Protein AF-A0AAD8QMR2-F1 (afdb_monomer_lite)

Foldseek 3Di:
DVVLVVVLVVDAQVCSLVSLVVVLVVLCVPPRDVSSLVSLLCVQQVPSHDLVSSLVSLVVVLVSCVVVVNLVLSLLSLLLNLVSDACVRCVVSLVVVQVSCVVNNDPVSNVVSVVSNVVSNVVVVVVPPDDDDDDDDDDDDPDPDNRDRSPPPPPDDDDDDDDDDDDDDDDDD

Radius of gyration: 19.88 Å; chains: 1; bounding box: 53×56×55 Å

Secondary structure (DSSP, 8-state):
-HHHHHHHHHS-TTTHHHHHHHHHHHHHHHH-HHHHHHHHHHHHHTS-S-HHHHHHHHHHHHHHHHHTT-HHHHHHHHHHHTTT--TTT-HHHHHHHHHHHHHH--HHHHHHHHHHHHHHHHHHHTTSS-----------------PPPP-----------------------

pLDDT: mean 74.79, std 25.16, range [22.41, 95.19]

Organism: Lolium multiflorum (NCBI:txid4521)

Sequence (173 aa):
MKVYEDAASAVPAGDRLSVYEVYVARATELYGVLKARDVYCQAICGGGLPDEDATTMCVRFTDLEIGLREVARAQALYVYAASFTGPEVRPEFWKRWNDFEVLHGDESTFREMLRVKRTAAASAGACVIGSAGAAVAEMDDFRAAPKRPMRACAGQQLGGASISQQCKRTRLV

Structure (mmCIF, N/CA/C/O backbone):
data_AF-A0AAD8QMR2-F1
#
_entry.id   AF-A0AAD8QMR2-F1
#
loop_
_atom_site.group_PDB
_atom_site.id
_atom_site.type_symbol
_atom_site.label_atom_id
_atom_site.label_alt_id
_atom_site.label_comp_id
_atom_site.label_asym_id
_atom_site.label_entity_id
_atom_site.label_seq_id
_atom_site.pdbx_PDB_ins_code
_atom_site.Cartn_x
_atom_site.Cartn_y
_atom_site.Cartn_z
_atom_site.occupancy
_atom_site.B_iso_or_equiv
_atom_site.auth_seq_id
_atom_site.auth_comp_id
_atom_site.auth_asym_id
_atom_site.auth_atom_id
_atom_site.pdbx_PDB_model_num
ATOM 1 N N . MET A 1 1 ? -7.539 3.004 17.156 1.00 81.50 1 MET A N 1
ATOM 2 C CA . MET A 1 1 ? -8.702 2.399 17.835 1.00 81.50 1 MET A CA 1
ATOM 3 C C . MET A 1 1 ? -8.192 1.168 18.554 1.00 81.50 1 MET A C 1
ATOM 5 O O . MET A 1 1 ? -7.816 0.221 17.876 1.00 81.50 1 MET A O 1
ATOM 9 N N . LYS A 1 2 ? -8.158 1.179 19.893 1.00 87.38 2 LYS A N 1
ATOM 10 C CA . LYS A 1 2 ? -7.366 0.198 20.657 1.00 87.38 2 LYS A CA 1
ATOM 11 C C . LYS A 1 2 ? -7.762 -1.257 20.412 1.00 87.38 2 LYS A C 1
ATOM 13 O O . LYS A 1 2 ? -6.897 -2.063 20.132 1.00 87.38 2 LYS A O 1
ATOM 18 N N . VAL A 1 3 ? -9.061 -1.558 20.363 1.00 92.94 3 VAL A N 1
ATOM 19 C CA . VAL A 1 3 ? -9.556 -2.934 20.163 1.00 92.94 3 VAL A CA 1
ATOM 20 C C . VAL A 1 3 ? -8.992 -3.593 18.895 1.00 92.94 3 VAL A C 1
ATOM 22 O O . VAL A 1 3 ? -8.657 -4.771 18.919 1.00 92.94 3 VAL A O 1
ATOM 25 N N . TYR A 1 4 ? -8.850 -2.846 17.796 1.00 91.56 4 TYR A N 1
ATOM 26 C CA . TYR A 1 4 ? -8.304 -3.388 16.546 1.00 91.56 4 TYR A CA 1
ATOM 27 C C . TYR A 1 4 ? -6.774 -3.491 16.563 1.00 91.56 4 TYR A C 1
ATOM 29 O O . TYR A 1 4 ? -6.216 -4.395 15.951 1.00 91.56 4 TYR A O 1
ATOM 37 N N . GLU A 1 5 ? -6.095 -2.584 17.269 1.00 90.50 5 GLU A N 1
ATOM 38 C CA . GLU A 1 5 ? -4.643 -2.650 17.483 1.00 90.50 5 GLU A CA 1
ATOM 39 C C . GLU A 1 5 ? -4.287 -3.868 18.350 1.00 90.50 5 GLU A C 1
ATOM 41 O O . GLU A 1 5 ? -3.396 -4.641 17.999 1.00 90.50 5 GLU A O 1
ATOM 46 N N . ASP A 1 6 ? -5.055 -4.088 19.419 1.00 91.75 6 ASP A N 1
ATOM 47 C CA . ASP A 1 6 ? -4.934 -5.241 20.307 1.00 91.75 6 ASP A CA 1
ATOM 48 C C . ASP A 1 6 ? -5.223 -6.540 19.538 1.00 91.75 6 ASP A C 1
ATOM 50 O O . ASP A 1 6 ? -4.428 -7.479 19.592 1.00 91.75 6 ASP A O 1
ATOM 54 N N . ALA A 1 7 ? -6.295 -6.570 18.736 1.00 91.62 7 ALA A N 1
ATOM 55 C CA . ALA A 1 7 ? -6.619 -7.707 17.874 1.00 91.62 7 ALA A CA 1
ATOM 56 C C . ALA A 1 7 ? -5.489 -8.029 16.881 1.00 91.62 7 ALA A C 1
ATOM 58 O O . ALA A 1 7 ? -5.097 -9.187 16.756 1.00 91.62 7 ALA A O 1
ATOM 59 N N . ALA A 1 8 ? -4.914 -7.021 16.219 1.00 89.75 8 ALA A N 1
ATOM 60 C CA . ALA A 1 8 ? -3.809 -7.223 15.281 1.00 89.75 8 ALA A CA 1
ATOM 61 C C . ALA A 1 8 ? -2.544 -7.773 15.966 1.00 89.75 8 ALA A C 1
ATOM 63 O O . ALA A 1 8 ? -1.788 -8.527 15.353 1.00 89.75 8 ALA A O 1
ATOM 64 N N . SER A 1 9 ? -2.321 -7.426 17.238 1.00 87.94 9 SER A N 1
ATOM 65 C CA . SER A 1 9 ? -1.197 -7.949 18.024 1.00 87.94 9 SER A CA 1
ATOM 66 C C . SER A 1 9 ? -1.415 -9.381 18.526 1.00 87.94 9 SER A C 1
ATOM 68 O O . SER A 1 9 ? -0.462 -10.157 18.580 1.00 87.94 9 SER A O 1
ATOM 70 N N . ALA A 1 10 ? -2.660 -9.746 18.849 1.00 91.56 10 ALA A N 1
ATOM 71 C CA . ALA A 1 10 ? -3.016 -11.053 19.397 1.00 91.56 10 ALA A CA 1
ATOM 72 C C . ALA A 1 10 ? -3.041 -12.174 18.341 1.00 91.56 10 ALA A C 1
ATOM 74 O O . ALA A 1 10 ? -2.875 -13.345 18.676 1.00 91.56 10 ALA A O 1
ATOM 75 N N . VAL A 1 11 ? -3.257 -11.824 17.073 1.00 91.25 11 VAL A N 1
ATOM 76 C CA . VAL A 1 11 ? -3.405 -12.776 15.963 1.00 91.25 11 VAL A CA 1
ATOM 77 C C . VAL A 1 11 ? -2.030 -13.206 15.412 1.00 91.25 11 VAL A C 1
ATOM 79 O O . VAL A 1 11 ? -1.106 -12.381 15.354 1.00 91.25 11 VAL A O 1
ATOM 82 N N . PRO A 1 12 ? -1.850 -14.484 15.009 1.00 89.62 12 PRO A N 1
ATOM 83 C CA . PRO A 1 12 ? -0.614 -14.971 14.391 1.00 89.62 12 PRO A CA 1
ATOM 84 C C . PRO A 1 12 ? -0.333 -14.299 13.042 1.00 89.62 12 PRO A C 1
ATOM 86 O O . PRO A 1 12 ? -1.244 -13.832 12.365 1.00 89.62 12 PRO A O 1
ATOM 89 N N . ALA A 1 13 ? 0.937 -14.280 12.621 1.00 86.56 13 ALA A N 1
ATOM 90 C CA . ALA A 1 13 ? 1.390 -13.498 11.466 1.00 86.56 13 ALA A CA 1
ATOM 91 C C . ALA A 1 13 ? 0.614 -13.763 10.160 1.00 86.56 13 ALA A C 1
ATOM 93 O O . ALA A 1 13 ? 0.363 -12.812 9.428 1.00 86.56 13 ALA A O 1
ATOM 94 N N . GLY A 1 14 ? 0.198 -15.009 9.900 1.00 86.56 14 GLY A N 1
ATOM 95 C CA . GLY A 1 14 ? -0.529 -15.377 8.677 1.00 86.56 14 GLY A CA 1
ATOM 96 C C . GLY A 1 14 ? -1.968 -14.854 8.595 1.00 86.56 14 GLY A C 1
ATOM 97 O O . GLY A 1 14 ? -2.467 -14.615 7.504 1.00 86.56 14 GLY A O 1
ATOM 98 N N . ASP A 1 15 ? -2.624 -14.610 9.732 1.00 89.50 15 ASP A N 1
ATOM 99 C CA . ASP A 1 15 ? -4.024 -14.159 9.755 1.00 89.50 15 ASP A CA 1
ATOM 100 C C . ASP A 1 15 ? -4.145 -12.635 9.923 1.00 89.50 15 ASP A C 1
ATOM 102 O O . ASP A 1 15 ? -5.229 -12.061 9.770 1.00 89.50 15 ASP A O 1
ATOM 106 N N . ARG A 1 16 ? -3.030 -11.947 10.213 1.00 91.12 16 ARG A N 1
ATOM 107 C CA . ARG A 1 16 ? -3.004 -10.497 10.469 1.00 91.12 16 ARG A CA 1
ATOM 108 C C . ARG A 1 16 ? -3.523 -9.680 9.296 1.00 91.12 16 ARG A C 1
ATOM 110 O O . ARG A 1 16 ? -4.148 -8.648 9.537 1.00 91.12 16 ARG A O 1
ATOM 117 N N . LEU A 1 17 ? -3.308 -10.126 8.056 1.00 92.31 17 LEU A N 1
ATOM 118 C CA . LEU A 1 17 ? -3.798 -9.424 6.869 1.00 92.31 17 LEU A CA 1
ATOM 119 C C . LEU A 1 17 ? -5.315 -9.186 6.947 1.00 92.31 17 LEU A C 1
ATOM 121 O O . LEU A 1 17 ? -5.762 -8.047 6.826 1.00 92.31 17 LEU A O 1
ATOM 125 N N . SER A 1 18 ? -6.086 -10.233 7.256 1.00 92.75 18 SER A N 1
ATOM 126 C CA . SER A 1 18 ? -7.551 -10.159 7.353 1.00 92.75 18 SER A CA 1
ATOM 127 C C . SER A 1 18 ? -8.025 -9.169 8.427 1.00 92.75 18 SER A C 1
ATOM 129 O O . SER A 1 18 ? -8.965 -8.400 8.218 1.00 92.75 18 SER A O 1
ATOM 131 N N . VAL A 1 19 ? -7.324 -9.118 9.564 1.00 93.56 19 VAL A N 1
ATOM 132 C CA . VAL A 1 19 ? -7.624 -8.186 10.660 1.00 93.56 19 VAL A CA 1
ATOM 133 C C . VAL A 1 19 ? -7.379 -6.744 10.224 1.00 93.56 19 VAL A C 1
ATOM 135 O O . VAL A 1 19 ? -8.205 -5.869 10.492 1.00 93.56 19 VAL A O 1
ATOM 138 N N . TYR A 1 20 ? -6.267 -6.484 9.529 1.00 94.00 20 TYR A N 1
ATOM 139 C CA . TYR A 1 20 ? -5.954 -5.148 9.029 1.00 94.00 20 TYR A CA 1
ATOM 140 C C . TYR A 1 20 ? -6.914 -4.689 7.931 1.00 94.00 20 TYR A C 1
ATOM 142 O O . TYR A 1 20 ? -7.255 -3.509 7.911 1.00 94.00 20 TYR A O 1
ATOM 150 N N . GLU A 1 21 ? -7.411 -5.580 7.073 1.00 93.56 21 GLU A N 1
ATOM 151 C CA . GLU A 1 21 ? -8.433 -5.236 6.075 1.00 93.56 21 GLU A CA 1
ATOM 152 C C . GLU A 1 21 ? -9.719 -4.722 6.738 1.00 93.56 21 GLU A C 1
ATOM 154 O O . GLU A 1 21 ? -10.223 -3.649 6.389 1.00 93.56 21 GLU A O 1
ATOM 159 N N . VAL A 1 22 ? -10.204 -5.42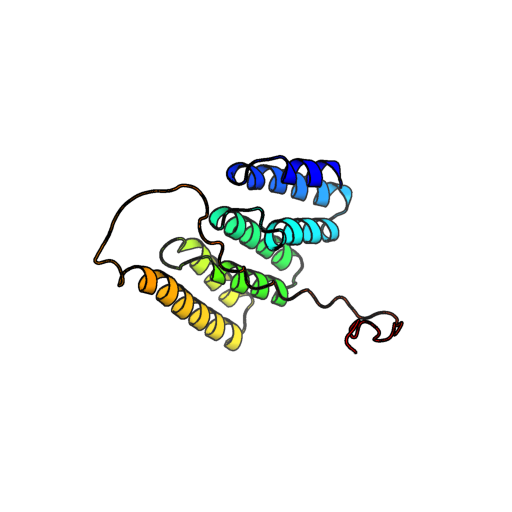9 7.765 1.00 94.50 22 VAL A N 1
ATOM 160 C CA . VAL A 1 22 ? -11.373 -4.997 8.549 1.00 94.50 22 VAL A CA 1
ATOM 161 C C . VAL A 1 22 ? -11.072 -3.707 9.316 1.00 94.50 22 VAL A C 1
ATOM 163 O O . VAL A 1 22 ? -11.919 -2.809 9.385 1.00 94.50 22 VAL A O 1
ATOM 166 N N . TYR A 1 23 ? -9.862 -3.577 9.869 1.00 94.38 23 TYR A N 1
ATOM 167 C CA . TYR A 1 23 ? -9.466 -2.380 10.605 1.00 94.38 23 TYR A CA 1
ATOM 168 C C . TYR A 1 23 ? -9.428 -1.146 9.695 1.00 94.38 23 TYR A C 1
ATOM 170 O O . TYR A 1 23 ? -9.964 -0.101 10.064 1.00 94.38 23 TYR A O 1
ATOM 178 N N . VAL A 1 24 ? -8.865 -1.258 8.490 1.00 94.81 24 VAL A N 1
ATOM 179 C CA . VAL A 1 24 ? -8.846 -0.165 7.511 1.00 94.81 24 VAL A CA 1
ATOM 180 C C . VAL A 1 24 ? -10.268 0.234 7.129 1.00 94.81 24 VAL A C 1
ATOM 182 O O . VAL A 1 24 ? -10.579 1.422 7.194 1.00 94.81 24 VAL A O 1
ATOM 185 N N . ALA A 1 25 ? -11.142 -0.726 6.806 1.00 94.81 25 ALA A N 1
ATOM 186 C CA . ALA A 1 25 ? -12.535 -0.440 6.460 1.00 94.81 25 ALA A CA 1
ATOM 187 C C . ALA A 1 25 ? -13.234 0.354 7.579 1.00 94.81 25 ALA A C 1
ATOM 189 O O . ALA A 1 25 ? -13.771 1.441 7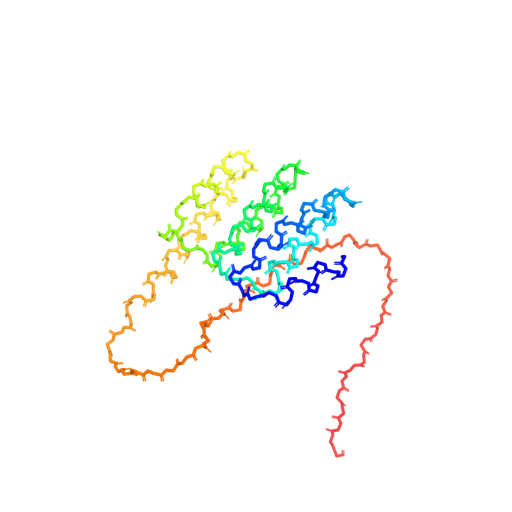.353 1.00 94.81 25 ALA A O 1
ATOM 190 N N . ARG A 1 26 ? -13.112 -0.102 8.830 1.00 95.06 26 ARG A N 1
ATOM 191 C CA . ARG A 1 26 ? -13.692 0.607 9.980 1.00 95.06 26 ARG A CA 1
ATOM 192 C C . ARG A 1 26 ? -13.041 1.954 10.262 1.00 95.06 26 ARG A C 1
ATOM 194 O O . ARG A 1 26 ? -13.736 2.896 10.635 1.00 95.06 26 ARG A O 1
ATOM 201 N N . ALA A 1 27 ? -11.731 2.083 10.073 1.00 94.69 27 ALA A N 1
ATOM 202 C CA . ALA A 1 27 ? -11.043 3.360 10.221 1.00 94.69 27 ALA A CA 1
ATOM 203 C C . ALA A 1 27 ? -11.515 4.377 9.171 1.00 94.69 27 ALA A C 1
ATOM 205 O O . ALA A 1 27 ? -11.739 5.537 9.522 1.00 94.69 27 ALA A O 1
ATOM 206 N N . THR A 1 28 ? -11.724 3.942 7.921 1.00 94.56 28 THR A N 1
ATOM 207 C CA . THR A 1 28 ? -12.263 4.801 6.857 1.00 94.56 28 THR A CA 1
ATOM 208 C C . THR A 1 28 ? -13.696 5.242 7.129 1.00 94.56 28 THR A C 1
ATOM 210 O O . THR A 1 28 ? -14.006 6.411 6.923 1.00 94.56 28 THR A O 1
ATOM 213 N N . GLU A 1 29 ? -14.551 4.356 7.641 1.00 94.00 29 GLU A N 1
ATOM 214 C CA . GLU A 1 29 ? -15.948 4.679 7.952 1.00 94.00 29 GLU A CA 1
ATOM 215 C C . GLU A 1 29 ? -16.081 5.674 9.111 1.00 94.00 29 GLU A C 1
ATOM 217 O O . GLU A 1 29 ? -16.915 6.573 9.062 1.00 94.00 29 GLU A O 1
ATOM 222 N N . LEU A 1 30 ? -15.265 5.521 10.159 1.00 93.12 30 LEU A N 1
ATOM 223 C CA . LEU A 1 30 ? -15.408 6.304 11.391 1.00 93.12 30 LEU A CA 1
ATOM 224 C C . LEU A 1 30 ? -14.646 7.630 11.365 1.00 93.12 30 LEU A C 1
ATOM 226 O O . LEU A 1 30 ? -15.113 8.622 11.919 1.00 93.12 30 LEU A O 1
ATOM 230 N N . TYR A 1 31 ? -13.457 7.645 10.763 1.00 91.31 31 TYR A N 1
ATOM 231 C CA . TYR A 1 31 ? -12.531 8.780 10.840 1.00 91.31 31 TYR A CA 1
ATOM 232 C C . TYR A 1 31 ? -12.072 9.274 9.465 1.00 91.31 31 TYR A C 1
ATOM 234 O O . TYR A 1 31 ? -11.309 10.238 9.373 1.00 91.31 31 TYR A O 1
ATOM 242 N N . GLY A 1 32 ? -12.508 8.615 8.392 1.00 92.50 32 GLY A N 1
ATOM 243 C CA . GLY A 1 32 ? -12.097 8.939 7.038 1.00 92.50 32 GLY A CA 1
ATOM 244 C C . GLY A 1 32 ? -10.673 8.493 6.702 1.00 92.50 32 GLY A C 1
ATOM 245 O O . GLY A 1 32 ? -10.026 7.690 7.379 1.00 92.50 32 GLY A O 1
ATOM 246 N N . VAL A 1 33 ? -10.177 9.037 5.595 1.00 90.19 33 VAL A N 1
ATOM 247 C CA . VAL A 1 33 ? -8.976 8.541 4.914 1.00 90.19 33 VAL A CA 1
ATOM 248 C C . VAL A 1 33 ? -7.682 8.837 5.681 1.00 90.19 33 VAL A C 1
ATOM 250 O O . VAL A 1 33 ? -6.740 8.051 5.623 1.00 90.19 33 VAL A O 1
ATOM 253 N N . LEU A 1 34 ? -7.634 9.922 6.461 1.00 89.75 34 LEU A N 1
ATOM 254 C CA . LEU A 1 34 ? -6.445 10.280 7.244 1.00 89.75 34 LEU A CA 1
ATOM 255 C C . LEU A 1 34 ? -6.099 9.208 8.280 1.00 89.75 34 LEU A C 1
ATOM 257 O O . LEU A 1 34 ? -4.940 8.821 8.393 1.00 89.75 34 LEU A O 1
ATOM 261 N N . LYS A 1 35 ? -7.101 8.668 8.985 1.00 91.31 35 LYS A N 1
ATOM 262 C CA . LYS A 1 35 ? -6.858 7.606 9.966 1.00 91.31 35 LYS A CA 1
ATOM 263 C C . LYS A 1 35 ? -6.504 6.283 9.300 1.00 91.31 35 LYS A C 1
ATOM 265 O O . LYS A 1 35 ? -5.676 5.548 9.825 1.00 91.31 35 LYS A O 1
ATOM 270 N N . ALA A 1 36 ? -7.083 5.997 8.136 1.00 92.94 36 ALA A N 1
ATOM 271 C CA . ALA A 1 36 ? -6.728 4.814 7.362 1.00 92.94 36 ALA A CA 1
ATOM 272 C C . ALA A 1 36 ? -5.243 4.813 6.963 1.00 92.94 36 ALA A C 1
ATOM 274 O O . ALA A 1 36 ? -4.602 3.767 7.042 1.00 92.94 36 ALA A O 1
ATOM 275 N N . ARG A 1 37 ? -4.666 5.980 6.629 1.00 93.31 37 ARG A N 1
ATOM 276 C CA . ARG A 1 37 ? -3.219 6.115 6.372 1.00 93.31 37 ARG A CA 1
ATOM 277 C C . ARG A 1 37 ? -2.381 5.668 7.569 1.00 93.31 37 ARG A C 1
ATOM 279 O O . ARG A 1 37 ? -1.442 4.901 7.384 1.00 93.31 37 ARG A O 1
ATOM 286 N N . ASP A 1 38 ? -2.735 6.098 8.781 1.00 92.31 38 ASP A N 1
ATOM 287 C CA . ASP A 1 38 ? -2.030 5.677 10.000 1.00 92.31 38 ASP A CA 1
ATOM 288 C C . ASP A 1 38 ? -2.071 4.154 10.172 1.00 92.31 38 ASP A C 1
ATOM 290 O O . ASP A 1 38 ? -1.061 3.548 10.523 1.00 92.31 38 ASP A O 1
ATOM 294 N N . VAL A 1 39 ? -3.224 3.534 9.891 1.00 93.31 39 VAL A N 1
ATOM 295 C CA . VAL A 1 39 ? -3.402 2.078 9.991 1.00 93.31 39 VAL A CA 1
ATOM 296 C C . VAL A 1 39 ? -2.521 1.345 8.979 1.00 93.31 39 VAL A C 1
ATOM 298 O O . VAL A 1 39 ? -1.840 0.393 9.354 1.00 93.31 39 VAL A O 1
ATOM 301 N N . TYR A 1 40 ? -2.463 1.806 7.725 1.00 93.38 40 TYR A N 1
ATOM 302 C CA . TYR A 1 40 ? -1.559 1.240 6.717 1.00 93.38 40 TYR A CA 1
ATOM 303 C C . TYR A 1 40 ? -0.090 1.379 7.120 1.00 93.38 40 TYR A C 1
ATOM 305 O O . TYR A 1 40 ? 0.664 0.408 7.063 1.00 93.38 40 TYR A O 1
ATOM 313 N N . CYS A 1 41 ? 0.316 2.567 7.573 1.00 90.25 41 CYS A N 1
ATOM 314 C CA . CYS A 1 41 ? 1.667 2.802 8.074 1.00 90.25 41 CYS A CA 1
ATOM 315 C C . CYS A 1 41 ? 1.997 1.874 9.247 1.00 90.25 41 CYS A C 1
ATOM 317 O O . CYS A 1 41 ? 3.087 1.313 9.287 1.00 90.25 41 CYS A O 1
ATOM 319 N N . GLN A 1 42 ? 1.064 1.670 10.177 1.00 89.94 42 GLN A N 1
ATOM 320 C CA . GLN A 1 42 ? 1.248 0.758 11.301 1.00 89.94 42 GLN A CA 1
ATOM 321 C C . GLN A 1 42 ? 1.375 -0.700 10.841 1.00 89.94 42 GLN A C 1
ATOM 323 O O . GLN A 1 42 ? 2.261 -1.400 11.322 1.00 89.94 42 GLN A O 1
ATOM 328 N N . ALA A 1 43 ? 0.539 -1.150 9.903 1.00 89.88 43 ALA A N 1
ATOM 329 C CA . ALA A 1 43 ? 0.597 -2.510 9.368 1.00 89.88 43 ALA A CA 1
ATOM 330 C C . ALA A 1 43 ? 1.942 -2.794 8.678 1.00 89.88 43 ALA A C 1
ATOM 332 O O . ALA A 1 43 ? 2.550 -3.841 8.885 1.00 89.88 43 ALA A O 1
ATOM 333 N N . ILE A 1 44 ? 2.431 -1.832 7.892 1.00 89.19 44 ILE A N 1
ATOM 334 C CA . ILE A 1 44 ? 3.654 -1.976 7.100 1.00 89.19 44 ILE A CA 1
ATOM 335 C C . ILE A 1 44 ? 4.915 -1.801 7.966 1.00 89.19 44 ILE A C 1
ATOM 337 O O . ILE A 1 44 ? 5.818 -2.638 7.939 1.00 89.19 44 ILE A O 1
ATOM 341 N N . CYS A 1 45 ? 4.988 -0.727 8.757 1.00 82.62 45 CYS A N 1
ATOM 342 C CA . CYS A 1 45 ? 6.168 -0.397 9.561 1.00 82.62 45 CYS A CA 1
ATOM 343 C C . CYS A 1 45 ? 6.252 -1.192 10.868 1.00 82.62 45 CYS A C 1
ATOM 345 O O . CYS A 1 45 ? 7.345 -1.351 11.405 1.00 82.62 45 CYS A O 1
ATOM 347 N N . GLY A 1 46 ? 5.127 -1.691 11.388 1.00 77.69 46 GLY A N 1
ATOM 348 C CA . GLY A 1 46 ? 5.073 -2.437 12.647 1.00 77.69 46 GLY A CA 1
ATOM 349 C C . GLY A 1 46 ? 5.749 -3.810 12.600 1.00 77.69 46 GLY A C 1
ATOM 350 O O . GLY A 1 46 ? 5.867 -4.454 13.635 1.00 77.69 46 GLY A O 1
ATOM 351 N N . GLY A 1 47 ? 6.190 -4.270 11.422 1.00 72.19 47 GLY A N 1
ATOM 352 C CA . GLY A 1 47 ? 6.973 -5.502 11.271 1.00 72.19 47 GLY A CA 1
ATOM 353 C C . GLY A 1 47 ? 6.195 -6.792 11.543 1.00 72.19 47 GLY A C 1
ATOM 354 O O . GLY A 1 47 ? 6.798 -7.852 11.644 1.00 72.19 47 GLY A O 1
ATOM 355 N N . GLY A 1 48 ? 4.867 -6.714 11.662 1.00 75.31 48 GLY A N 1
ATOM 356 C CA . GLY A 1 48 ? 4.031 -7.848 12.048 1.00 75.31 48 GLY A CA 1
ATOM 357 C C . GLY A 1 48 ? 3.557 -8.736 10.897 1.00 75.31 48 GLY A C 1
ATOM 358 O O . GLY A 1 48 ? 3.047 -9.818 11.179 1.00 75.31 48 GLY A O 1
ATOM 359 N N . LEU A 1 49 ? 3.681 -8.297 9.641 1.00 85.44 49 LEU A N 1
ATOM 360 C CA . LEU A 1 49 ? 3.184 -9.031 8.473 1.00 85.44 49 LEU A CA 1
ATOM 361 C C . LEU A 1 49 ? 4.311 -9.785 7.752 1.00 85.44 49 LEU A C 1
ATOM 363 O O . LEU A 1 49 ? 5.413 -9.226 7.616 1.00 85.44 49 LEU A O 1
ATOM 367 N N . PRO A 1 50 ? 4.024 -10.995 7.230 1.00 89.12 50 PRO A N 1
ATOM 368 C CA . PRO A 1 50 ? 4.909 -11.663 6.286 1.00 89.12 50 PRO A CA 1
ATOM 369 C C . PRO A 1 50 ? 5.042 -10.824 5.010 1.00 89.12 50 PRO A C 1
ATOM 371 O O . PRO A 1 50 ? 4.196 -9.982 4.700 1.00 89.12 50 PRO A O 1
ATOM 374 N N . ASP A 1 51 ? 6.125 -11.032 4.267 1.00 87.88 51 ASP A N 1
ATOM 375 C CA . ASP A 1 51 ? 6.468 -10.166 3.136 1.00 87.88 51 ASP A CA 1
ATOM 376 C C . ASP A 1 51 ? 5.417 -10.213 2.014 1.00 87.88 51 ASP A C 1
ATOM 378 O O . ASP A 1 51 ? 5.094 -9.173 1.441 1.00 87.88 51 ASP A O 1
ATOM 382 N N . GLU A 1 52 ? 4.784 -11.369 1.788 1.00 87.50 52 GLU A N 1
ATOM 383 C CA . GLU A 1 52 ? 3.696 -11.524 0.811 1.00 87.50 52 GLU A CA 1
ATOM 384 C C . GLU A 1 52 ? 2.481 -10.635 1.120 1.00 87.50 52 GLU A C 1
ATOM 386 O O . GLU A 1 52 ? 1.938 -9.978 0.219 1.00 87.50 52 GLU A O 1
ATOM 391 N N . ASP A 1 53 ? 2.088 -10.580 2.395 1.00 90.31 53 ASP A N 1
ATOM 392 C CA . ASP A 1 53 ? 0.955 -9.793 2.884 1.00 90.31 53 ASP A CA 1
ATOM 393 C C . ASP A 1 53 ? 1.311 -8.311 2.957 1.00 90.31 53 ASP A C 1
ATOM 395 O O . ASP A 1 53 ? 0.499 -7.448 2.614 1.00 90.31 53 ASP A O 1
ATOM 399 N N . ALA A 1 54 ? 2.550 -7.998 3.344 1.00 90.44 54 ALA A N 1
ATOM 400 C CA . ALA A 1 54 ? 3.060 -6.636 3.340 1.00 90.44 54 ALA A CA 1
ATOM 401 C C . ALA A 1 54 ? 3.033 -6.039 1.922 1.00 90.44 54 ALA A C 1
ATOM 403 O O . ALA A 1 54 ? 2.637 -4.884 1.758 1.00 90.44 54 ALA A O 1
ATOM 404 N N . THR A 1 55 ? 3.369 -6.816 0.883 1.00 90.75 55 THR A N 1
ATOM 405 C CA . THR A 1 55 ? 3.272 -6.358 -0.514 1.0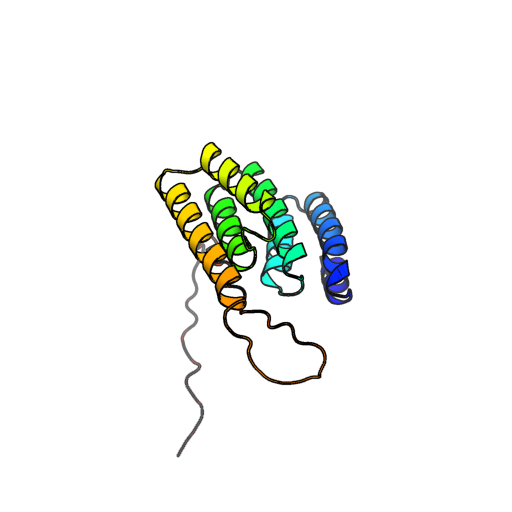0 90.75 55 THR A CA 1
ATOM 406 C C . THR A 1 55 ? 1.825 -6.065 -0.890 1.00 90.75 55 THR A C 1
ATOM 408 O O . THR A 1 55 ? 1.543 -5.038 -1.509 1.00 90.75 55 THR A O 1
ATOM 411 N N . THR A 1 56 ? 0.892 -6.931 -0.491 1.00 92.19 56 THR A N 1
ATOM 412 C CA . THR A 1 56 ? -0.543 -6.736 -0.740 1.00 92.19 56 THR A CA 1
ATOM 413 C C . THR A 1 56 ? -1.055 -5.465 -0.060 1.00 92.19 56 THR A C 1
ATOM 415 O O . THR A 1 56 ? -1.713 -4.646 -0.706 1.00 92.19 56 THR A O 1
ATOM 418 N N . MET A 1 57 ? -0.670 -5.230 1.197 1.00 93.25 57 MET A N 1
ATOM 419 C CA . MET A 1 57 ? -1.003 -4.003 1.925 1.00 93.25 57 MET A CA 1
ATOM 420 C C . MET A 1 57 ? -0.401 -2.752 1.278 1.00 93.25 57 MET A C 1
ATOM 422 O O . MET A 1 57 ? -1.092 -1.741 1.160 1.00 93.25 57 MET A O 1
ATOM 426 N N . CYS A 1 58 ? 0.844 -2.811 0.796 1.00 93.69 58 CYS A N 1
ATOM 427 C CA . CYS A 1 58 ? 1.462 -1.707 0.061 1.00 93.69 58 CYS A CA 1
ATOM 428 C C . CYS A 1 58 ? 0.690 -1.368 -1.219 1.00 93.69 58 CYS A C 1
ATOM 430 O O . CYS A 1 58 ? 0.436 -0.194 -1.471 1.00 93.69 58 CYS A O 1
ATOM 432 N N . VAL A 1 59 ? 0.267 -2.368 -2.003 1.00 93.69 59 VAL A N 1
ATOM 433 C CA . VAL A 1 59 ? -0.520 -2.133 -3.228 1.00 93.69 59 VAL A CA 1
ATOM 434 C C . VAL A 1 59 ? -1.856 -1.462 -2.896 1.00 93.69 59 VAL A C 1
ATOM 436 O O . VAL A 1 59 ? -2.204 -0.448 -3.501 1.00 93.69 59 VAL A O 1
ATOM 439 N N . ARG A 1 60 ? -2.579 -1.947 -1.881 1.00 94.31 60 ARG A N 1
ATOM 440 C CA . ARG A 1 60 ? -3.823 -1.302 -1.423 1.00 94.31 60 ARG A CA 1
ATOM 441 C C . ARG A 1 60 ? -3.589 0.134 -0.962 1.00 94.31 60 ARG A C 1
ATOM 443 O O . ARG A 1 60 ? -4.387 1.020 -1.262 1.00 94.31 60 ARG A O 1
ATOM 450 N N . PHE A 1 61 ? -2.473 0.378 -0.280 1.00 94.94 61 PHE A N 1
ATOM 451 C CA . PHE A 1 61 ? -2.119 1.716 0.161 1.00 94.94 61 PHE A CA 1
ATOM 452 C C . PHE A 1 61 ? -1.792 2.640 -1.023 1.00 94.94 61 PHE A C 1
ATOM 454 O O . PHE A 1 61 ? -2.2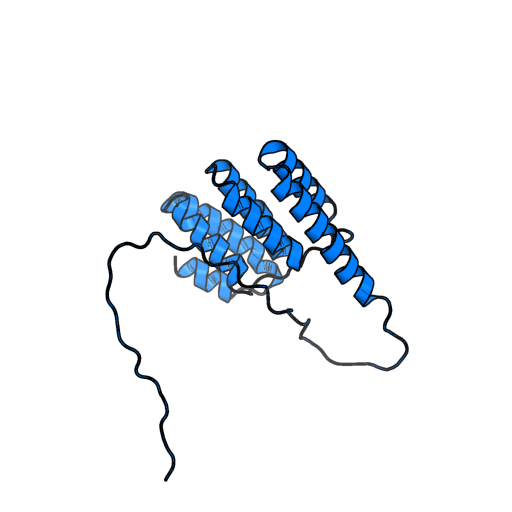24 3.790 -1.035 1.00 94.94 61 PHE A O 1
ATOM 461 N N . THR A 1 62 ? -1.111 2.141 -2.061 1.00 95.19 62 THR A N 1
ATOM 462 C CA . THR A 1 62 ? -0.863 2.927 -3.282 1.00 95.19 62 THR A CA 1
ATOM 463 C C . THR A 1 62 ? -2.156 3.328 -3.985 1.00 95.19 62 THR A C 1
ATOM 465 O O . THR A 1 62 ? -2.276 4.482 -4.385 1.00 95.19 62 THR A O 1
ATOM 468 N N . ASP A 1 63 ? -3.149 2.436 -4.066 1.00 93.69 63 ASP A N 1
ATOM 469 C CA . ASP A 1 63 ? -4.452 2.742 -4.674 1.00 93.69 63 ASP A CA 1
ATOM 470 C C . ASP A 1 63 ? -5.171 3.877 -3.931 1.00 93.69 63 ASP A C 1
ATOM 472 O O . ASP A 1 63 ? -5.723 4.792 -4.548 1.00 93.69 63 ASP A O 1
ATOM 476 N N . LEU A 1 64 ? -5.107 3.853 -2.597 1.00 93.56 64 LEU A N 1
ATOM 477 C CA . LEU A 1 64 ? -5.650 4.911 -1.751 1.00 93.56 64 LEU A CA 1
ATOM 478 C C . LEU A 1 64 ? -4.943 6.252 -2.004 1.00 93.56 64 LEU A C 1
ATOM 480 O O . LEU A 1 64 ? -5.603 7.286 -2.082 1.00 93.56 64 LEU A O 1
ATOM 484 N N . GLU A 1 65 ? -3.621 6.252 -2.184 1.00 94.31 65 GLU A N 1
ATOM 485 C CA . GLU A 1 65 ? -2.862 7.479 -2.454 1.00 94.31 65 GLU A CA 1
ATOM 486 C C . GLU A 1 65 ? -3.051 8.044 -3.857 1.00 94.31 65 GLU A C 1
ATOM 488 O O . GLU A 1 65 ? -3.105 9.264 -4.026 1.00 94.31 65 GLU A O 1
ATOM 493 N N . ILE A 1 66 ? -3.238 7.176 -4.849 1.00 92.94 66 ILE A N 1
ATOM 494 C CA . ILE A 1 66 ? -3.625 7.581 -6.203 1.00 92.94 66 ILE A CA 1
ATOM 495 C C . ILE A 1 66 ? -4.991 8.276 -6.169 1.00 92.94 66 ILE A C 1
ATOM 497 O O . ILE A 1 66 ? -5.158 9.334 -6.780 1.00 92.94 66 ILE A O 1
ATOM 501 N N . GLY A 1 67 ? -5.944 7.741 -5.396 1.00 90.81 67 GLY A N 1
ATOM 502 C CA . GLY A 1 67 ? -7.251 8.371 -5.181 1.00 90.81 67 GLY A CA 1
ATOM 503 C C . GLY A 1 67 ? -7.160 9.766 -4.553 1.00 90.81 67 GLY A C 1
ATOM 504 O O . GLY A 1 67 ? -7.959 10.643 -4.874 1.00 90.81 67 GLY A O 1
ATOM 505 N N . LEU A 1 68 ? -6.145 10.000 -3.718 1.00 91.00 68 LEU A N 1
ATOM 506 C CA . LEU A 1 68 ? -5.876 11.287 -3.063 1.00 91.00 68 LEU A CA 1
ATOM 507 C C . LEU A 1 68 ? -4.979 12.216 -3.888 1.00 91.00 68 LEU A C 1
ATOM 509 O O . LEU A 1 68 ? -4.668 13.311 -3.428 1.00 91.00 68 LEU A O 1
ATOM 513 N N . ARG A 1 69 ? -4.583 11.799 -5.099 1.00 90.62 69 ARG A N 1
ATOM 514 C CA . ARG A 1 69 ? -3.669 12.523 -6.001 1.00 90.62 69 ARG A CA 1
ATOM 515 C C . ARG A 1 69 ? -2.263 12.752 -5.425 1.00 90.62 69 ARG A C 1
ATOM 517 O O . ARG A 1 69 ? -1.522 13.592 -5.925 1.00 90.62 69 ARG A O 1
ATOM 524 N N . GLU A 1 70 ? -1.850 11.964 -4.434 1.00 92.25 70 GLU A N 1
ATOM 525 C CA . GLU A 1 70 ? -0.533 12.052 -3.785 1.00 92.25 70 GLU A CA 1
ATOM 526 C C . GLU A 1 70 ? 0.485 11.112 -4.456 1.00 92.25 70 GLU A C 1
ATOM 528 O O . GLU A 1 70 ? 0.964 10.132 -3.875 1.00 92.25 70 GLU A O 1
ATOM 533 N N . VAL A 1 71 ? 0.824 11.409 -5.714 1.00 91.88 71 VAL A N 1
ATOM 534 C CA . VAL A 1 71 ? 1.642 10.537 -6.582 1.00 91.88 71 VAL A CA 1
ATOM 535 C C . VAL A 1 71 ? 3.030 10.256 -5.995 1.00 91.88 71 VAL A C 1
ATOM 537 O O . VAL A 1 71 ? 3.481 9.111 -5.993 1.00 91.88 71 VAL A O 1
ATOM 540 N N . ALA A 1 72 ? 3.687 11.265 -5.415 1.00 91.00 72 ALA A N 1
ATOM 541 C CA . ALA A 1 72 ? 5.023 11.117 -4.830 1.00 91.00 72 ALA A CA 1
ATOM 542 C C . ALA A 1 72 ? 5.057 10.103 -3.669 1.00 91.00 72 ALA A C 1
ATOM 544 O O . ALA A 1 72 ? 6.055 9.414 -3.449 1.00 91.00 72 ALA A O 1
ATOM 545 N N . ARG A 1 73 ? 3.952 9.977 -2.925 1.00 91.38 73 ARG A N 1
ATOM 546 C CA . ARG A 1 73 ? 3.837 9.011 -1.827 1.00 91.38 73 ARG A CA 1
ATOM 547 C C . ARG A 1 73 ? 3.506 7.613 -2.323 1.00 91.38 73 ARG A C 1
ATOM 549 O O . ARG A 1 73 ? 4.096 6.657 -1.822 1.00 91.38 73 ARG A O 1
ATOM 556 N N . ALA A 1 74 ? 2.635 7.498 -3.324 1.00 93.81 74 ALA A N 1
ATOM 557 C CA . ALA A 1 74 ? 2.403 6.229 -4.009 1.00 93.81 74 ALA A CA 1
ATOM 558 C C . ALA A 1 74 ? 3.719 5.666 -4.577 1.00 93.81 74 ALA A C 1
ATOM 560 O O . ALA A 1 74 ? 4.025 4.491 -4.391 1.00 93.81 74 ALA A O 1
ATOM 561 N N . GLN A 1 75 ? 4.563 6.522 -5.158 1.00 92.56 75 GLN A N 1
ATOM 562 C CA . GLN A 1 75 ? 5.877 6.120 -5.648 1.00 92.56 75 GLN A CA 1
ATOM 563 C C . GLN A 1 75 ? 6.794 5.595 -4.529 1.00 92.56 75 GLN A C 1
ATOM 565 O O . GLN A 1 75 ? 7.400 4.531 -4.666 1.00 92.56 75 GLN A O 1
ATOM 570 N N . ALA A 1 76 ? 6.880 6.307 -3.400 1.00 92.75 76 ALA A N 1
ATOM 571 C CA . ALA A 1 76 ? 7.691 5.874 -2.260 1.00 92.75 76 ALA A CA 1
ATOM 572 C C . ALA A 1 76 ? 7.256 4.497 -1.721 1.00 92.75 76 ALA A C 1
ATOM 574 O O . ALA A 1 76 ? 8.105 3.684 -1.351 1.00 92.75 76 ALA A O 1
ATOM 575 N N . LEU A 1 77 ? 5.949 4.215 -1.729 1.00 93.38 77 LEU A N 1
ATOM 576 C CA . LEU A 1 77 ? 5.396 2.915 -1.345 1.00 93.38 77 LEU A CA 1
ATOM 577 C C . LEU A 1 77 ? 5.807 1.796 -2.304 1.00 93.38 77 LEU A C 1
ATOM 579 O O . LEU A 1 77 ? 6.196 0.725 -1.841 1.00 93.38 77 LEU A O 1
ATOM 583 N N . TYR A 1 78 ? 5.780 2.037 -3.618 1.00 93.62 78 TYR A N 1
ATOM 584 C CA . TYR A 1 78 ? 6.251 1.055 -4.597 1.00 93.62 78 TYR A CA 1
ATOM 585 C C . TYR A 1 78 ? 7.740 0.732 -4.422 1.00 93.62 78 TYR A C 1
ATOM 587 O O . TYR A 1 78 ? 8.118 -0.440 -4.403 1.00 93.62 78 TYR A O 1
ATOM 595 N N . VAL A 1 79 ? 8.580 1.751 -4.211 1.00 92.69 79 VAL A N 1
ATOM 596 C CA . VAL A 1 79 ? 10.018 1.562 -3.949 1.00 92.69 79 VAL A CA 1
ATOM 597 C C . VAL A 1 79 ? 10.248 0.747 -2.675 1.00 92.69 79 VAL A C 1
ATOM 599 O O . VAL A 1 79 ? 11.125 -0.117 -2.641 1.00 92.69 79 VAL A O 1
ATOM 602 N N . TYR A 1 80 ? 9.460 0.995 -1.629 1.00 91.31 80 TYR A N 1
ATOM 603 C CA . TYR A 1 80 ? 9.538 0.221 -0.397 1.00 91.31 80 TYR A CA 1
ATOM 604 C C . TYR A 1 80 ? 9.097 -1.234 -0.604 1.00 91.31 80 TYR A C 1
ATOM 606 O O . TYR A 1 80 ? 9.834 -2.144 -0.226 1.00 91.31 80 TYR A O 1
ATOM 614 N N . ALA A 1 81 ? 7.963 -1.471 -1.268 1.00 91.62 81 ALA A N 1
ATOM 615 C CA . ALA A 1 81 ? 7.467 -2.817 -1.564 1.00 91.62 81 ALA A CA 1
ATOM 616 C C . ALA A 1 81 ? 8.448 -3.637 -2.421 1.00 91.62 81 ALA A C 1
ATOM 618 O O . ALA A 1 81 ? 8.635 -4.835 -2.204 1.00 91.62 81 ALA A O 1
ATOM 619 N N . ALA A 1 82 ? 9.156 -2.984 -3.342 1.00 90.19 82 ALA A N 1
ATOM 620 C CA . ALA A 1 82 ? 10.177 -3.613 -4.171 1.00 90.19 82 ALA A CA 1
ATOM 621 C C . ALA A 1 82 ? 11.425 -4.076 -3.398 1.00 90.19 82 ALA A C 1
ATOM 623 O O . ALA A 1 82 ? 12.210 -4.857 -3.931 1.00 90.19 82 ALA A O 1
ATOM 624 N N . SER A 1 83 ? 11.625 -3.624 -2.153 1.00 87.56 83 SER A N 1
ATOM 625 C CA . SER A 1 83 ? 12.773 -4.052 -1.338 1.00 87.56 83 SER A CA 1
ATOM 626 C C . SER A 1 83 ? 12.673 -5.500 -0.847 1.00 87.56 83 SER A C 1
ATOM 628 O O . SER A 1 83 ? 13.704 -6.105 -0.566 1.00 87.56 83 SER A O 1
ATOM 630 N N . PHE A 1 84 ? 11.460 -6.053 -0.793 1.00 84.75 84 PHE A N 1
ATOM 631 C CA . PHE A 1 84 ? 11.186 -7.443 -0.416 1.00 84.75 84 PHE A CA 1
ATOM 632 C C . PHE A 1 84 ? 10.406 -8.216 -1.493 1.00 84.75 84 PHE A C 1
ATOM 634 O O . PHE A 1 84 ? 10.235 -9.422 -1.378 1.00 84.75 84 PHE A O 1
ATOM 641 N N . THR A 1 85 ? 9.987 -7.556 -2.581 1.00 87.31 85 THR A N 1
ATOM 642 C CA . THR A 1 85 ? 9.276 -8.201 -3.696 1.00 87.31 85 THR A CA 1
ATOM 643 C C . THR A 1 85 ? 10.202 -8.426 -4.892 1.00 87.31 85 THR A C 1
ATOM 645 O O . THR A 1 85 ? 10.534 -7.493 -5.627 1.00 87.31 85 THR A O 1
ATOM 648 N N . GLY A 1 86 ? 10.583 -9.681 -5.141 1.00 84.50 86 GLY A N 1
ATOM 649 C CA . GLY A 1 86 ? 11.353 -10.062 -6.328 1.00 84.50 86 GLY A CA 1
ATOM 650 C C . GLY A 1 86 ? 10.512 -10.033 -7.621 1.00 84.50 86 GLY A C 1
ATOM 651 O O . GLY A 1 86 ? 9.329 -10.380 -7.589 1.00 84.50 86 GLY A O 1
ATOM 652 N N . PRO A 1 87 ? 11.087 -9.655 -8.782 1.00 85.06 87 PRO A N 1
ATOM 653 C CA . PRO A 1 87 ? 10.359 -9.621 -10.054 1.00 85.06 87 PRO A CA 1
ATOM 654 C C . PRO A 1 87 ? 9.951 -10.987 -10.597 1.00 85.06 87 PRO A C 1
ATOM 656 O O . PRO A 1 87 ? 8.968 -11.065 -11.328 1.00 85.06 87 PRO A O 1
ATOM 659 N N . GLU A 1 88 ? 10.667 -12.043 -10.223 1.00 81.75 88 GLU A N 1
ATOM 660 C CA . GLU A 1 88 ? 10.338 -13.417 -10.614 1.00 81.75 88 GLU A CA 1
ATOM 661 C C . GLU A 1 88 ? 9.197 -13.999 -9.771 1.00 81.75 88 GLU A C 1
ATOM 663 O O . GLU A 1 88 ? 8.378 -14.752 -10.284 1.00 81.75 88 GLU A O 1
ATOM 668 N N . VAL A 1 89 ? 9.104 -13.599 -8.498 1.00 82.25 89 VAL A N 1
ATOM 669 C CA . VAL A 1 89 ? 8.104 -14.111 -7.548 1.00 82.25 89 VAL A CA 1
ATOM 670 C C . VAL A 1 89 ? 6.732 -13.478 -7.794 1.00 82.25 89 VAL A C 1
ATOM 672 O O . VAL A 1 89 ? 5.718 -14.170 -7.806 1.00 82.25 89 VAL A O 1
ATOM 675 N N . ARG A 1 90 ? 6.679 -12.156 -8.019 1.00 83.31 90 ARG A N 1
ATOM 676 C CA . ARG A 1 90 ? 5.423 -11.394 -8.184 1.00 83.31 90 ARG A CA 1
ATOM 677 C C . ARG A 1 90 ? 5.484 -10.499 -9.432 1.00 83.31 90 ARG A C 1
ATOM 679 O O . ARG A 1 90 ? 5.584 -9.275 -9.303 1.00 83.31 90 ARG A O 1
ATOM 686 N N . PRO A 1 91 ? 5.395 -11.052 -10.656 1.00 88.19 91 PRO A N 1
ATOM 687 C CA . PRO A 1 91 ? 5.470 -10.258 -11.887 1.00 88.19 91 PRO A CA 1
ATOM 688 C C . PRO A 1 91 ? 4.312 -9.255 -12.025 1.00 88.19 91 PRO A C 1
ATOM 690 O O . PRO A 1 91 ? 4.489 -8.176 -12.594 1.00 88.19 91 PRO A O 1
ATOM 693 N N . GLU A 1 92 ? 3.144 -9.570 -11.457 1.00 90.94 92 GLU A N 1
ATOM 694 C CA . GLU A 1 92 ? 1.959 -8.702 -11.479 1.00 90.94 92 GLU A CA 1
ATOM 695 C C . GLU A 1 92 ? 2.190 -7.366 -10.765 1.00 90.94 92 GLU A C 1
ATOM 697 O O . GLU A 1 92 ? 1.764 -6.321 -11.258 1.00 90.94 92 GLU A O 1
ATOM 702 N N . PHE A 1 93 ? 2.925 -7.377 -9.647 1.00 92.75 93 PHE A N 1
ATOM 703 C CA . PHE A 1 93 ? 3.293 -6.161 -8.919 1.00 92.75 93 PHE A CA 1
ATOM 704 C C . PHE A 1 93 ? 4.128 -5.222 -9.800 1.00 92.75 93 PHE A C 1
AT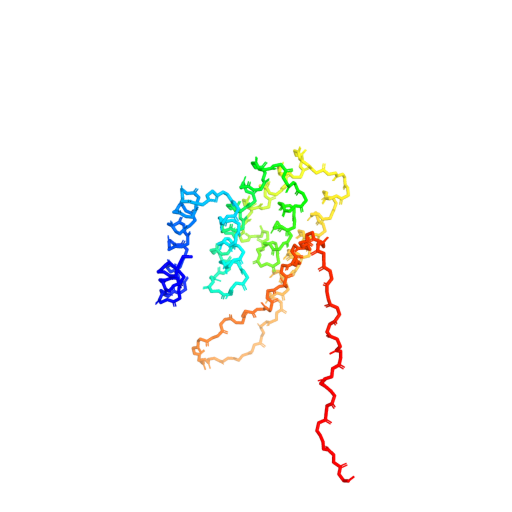OM 706 O O . PHE A 1 93 ? 3.840 -4.031 -9.898 1.00 92.75 93 PHE A O 1
ATOM 713 N N . TRP A 1 94 ? 5.125 -5.767 -10.502 1.00 91.81 94 TRP A N 1
ATOM 714 C CA . TRP A 1 94 ? 6.002 -4.986 -11.377 1.00 91.81 94 TRP A CA 1
ATOM 715 C C . TRP A 1 94 ? 5.299 -4.477 -12.627 1.00 91.81 94 TRP A C 1
ATOM 717 O O . TRP A 1 94 ? 5.629 -3.393 -13.106 1.00 91.81 94 TRP A O 1
ATOM 727 N N . LYS A 1 95 ? 4.333 -5.237 -13.151 1.00 93.56 95 LYS A N 1
ATOM 728 C CA . LYS A 1 95 ? 3.462 -4.764 -14.228 1.00 93.56 95 LYS A CA 1
ATOM 729 C C . LYS A 1 95 ? 2.623 -3.577 -13.752 1.00 93.56 95 LYS A C 1
ATOM 731 O O . LYS A 1 95 ? 2.634 -2.536 -14.393 1.00 93.56 95 LYS A O 1
ATOM 736 N N . ARG A 1 96 ? 2.000 -3.690 -12.577 1.00 94.00 96 ARG A N 1
ATOM 737 C CA . ARG A 1 96 ? 1.191 -2.614 -11.992 1.00 94.00 96 ARG A CA 1
ATOM 738 C C . ARG A 1 96 ? 2.005 -1.352 -11.696 1.00 94.00 96 ARG A C 1
ATOM 740 O O . ARG A 1 96 ? 1.531 -0.253 -11.964 1.00 94.00 96 ARG A O 1
ATOM 747 N N . TRP A 1 97 ? 3.235 -1.492 -11.195 1.00 94.00 97 TRP A N 1
ATOM 748 C CA . TRP A 1 97 ? 4.128 -0.346 -11.001 1.00 94.00 97 TRP A CA 1
ATOM 749 C C . TRP A 1 97 ? 4.543 0.282 -12.343 1.00 94.00 97 TRP A C 1
ATOM 751 O O . TRP A 1 97 ? 4.578 1.503 -12.469 1.00 94.00 97 TRP A O 1
ATOM 761 N N . ASN A 1 98 ? 4.789 -0.526 -13.378 1.00 93.56 98 ASN A N 1
ATOM 762 C CA . ASN A 1 98 ? 5.056 -0.004 -14.718 1.00 93.56 98 ASN A CA 1
ATOM 763 C C . ASN A 1 98 ? 3.876 0.818 -15.259 1.00 93.56 98 ASN A C 1
ATOM 765 O O . ASN A 1 98 ? 4.087 1.954 -15.676 1.00 93.56 98 ASN A O 1
ATOM 769 N N . ASP A 1 99 ? 2.654 0.288 -15.172 1.00 94.19 99 ASP A N 1
ATOM 770 C CA . ASP A 1 99 ? 1.433 0.986 -15.593 1.00 94.19 99 ASP A CA 1
ATOM 771 C C . ASP A 1 99 ? 1.229 2.287 -14.792 1.00 94.19 99 ASP A C 1
ATOM 773 O O . ASP A 1 99 ? 0.851 3.319 -15.346 1.00 94.19 99 ASP A O 1
ATOM 777 N N . PHE A 1 100 ? 1.538 2.272 -13.490 1.00 94.38 100 PHE A N 1
ATOM 778 C CA . PHE A 1 100 ? 1.483 3.462 -12.640 1.00 94.38 100 PHE A CA 1
ATOM 779 C C . PHE A 1 100 ? 2.446 4.565 -13.102 1.00 94.38 100 PHE A C 1
ATOM 781 O O . PHE A 1 100 ? 2.018 5.714 -13.225 1.00 94.38 100 PHE A O 1
ATOM 788 N N . GLU A 1 101 ? 3.712 4.233 -13.376 1.00 93.94 101 GLU A N 1
ATOM 789 C CA . GLU A 1 101 ? 4.715 5.210 -13.826 1.00 93.94 101 GLU A CA 1
ATOM 790 C C . GLU A 1 101 ? 4.408 5.739 -15.233 1.00 93.94 101 GLU A C 1
ATOM 792 O O . GLU A 1 101 ? 4.668 6.902 -15.511 1.00 93.94 101 GLU A O 1
ATOM 797 N N . VAL A 1 102 ? 3.811 4.930 -16.115 1.00 92.88 102 VAL A N 1
ATOM 798 C CA . VAL A 1 102 ? 3.369 5.400 -17.441 1.00 92.88 102 VAL A CA 1
ATOM 799 C C . VAL A 1 102 ? 2.240 6.428 -17.323 1.00 92.88 102 VAL A C 1
ATOM 801 O O . VAL A 1 102 ? 2.179 7.368 -18.111 1.00 92.88 102 VAL A O 1
ATOM 804 N N . LEU A 1 103 ? 1.341 6.258 -16.350 1.00 91.50 103 LEU A N 1
ATOM 805 C CA . LEU A 1 103 ? 0.187 7.140 -16.167 1.00 91.50 103 LEU A CA 1
ATOM 806 C C . LEU A 1 103 ? 0.501 8.410 -15.364 1.00 91.50 103 LEU A C 1
ATOM 808 O O . LEU A 1 103 ? -0.105 9.447 -15.623 1.00 91.50 103 LEU A O 1
ATOM 812 N N . HIS A 1 104 ? 1.386 8.324 -14.368 1.00 88.62 104 HIS A N 1
ATOM 813 C CA . HIS A 1 104 ? 1.593 9.395 -13.383 1.00 88.62 104 HIS A CA 1
ATOM 814 C C . HIS A 1 104 ? 3.058 9.824 -13.209 1.00 88.62 104 HIS A C 1
ATOM 816 O O . HIS A 1 104 ? 3.308 10.770 -12.464 1.00 88.62 104 HIS A O 1
ATOM 822 N N . GLY A 1 105 ? 4.012 9.112 -13.812 1.00 86.38 105 GLY A N 1
ATOM 823 C CA . GLY A 1 105 ? 5.444 9.314 -13.604 1.00 86.38 105 GLY A CA 1
ATOM 824 C C . GLY A 1 105 ? 6.111 10.220 -14.639 1.00 86.38 105 GLY A C 1
ATOM 825 O O . GLY A 1 105 ? 5.559 10.528 -15.694 1.00 86.38 105 GLY A O 1
ATOM 826 N N . ASP A 1 106 ? 7.349 10.594 -14.323 1.00 89.94 106 ASP A N 1
ATOM 827 C CA . ASP A 1 106 ? 8.274 11.316 -15.192 1.00 89.94 106 ASP A CA 1
ATOM 828 C C . ASP A 1 106 ? 9.328 10.354 -15.774 1.00 89.94 106 ASP A C 1
ATOM 830 O O . ASP A 1 106 ? 9.547 9.240 -15.289 1.00 89.94 106 ASP A O 1
ATOM 834 N N . GLU A 1 107 ? 10.095 10.790 -16.778 1.00 89.75 107 GLU A N 1
ATOM 835 C CA . GLU A 1 107 ? 11.187 9.964 -17.320 1.00 89.75 107 GLU A CA 1
ATOM 836 C C . GLU A 1 107 ? 12.221 9.554 -16.257 1.00 89.75 107 GLU A C 1
ATOM 838 O O . GLU A 1 107 ? 12.797 8.464 -16.320 1.00 89.75 107 GLU A O 1
ATOM 843 N N . SER A 1 108 ? 12.489 10.433 -15.289 1.00 89.44 108 SER A N 1
ATOM 844 C CA . SER A 1 108 ? 13.451 10.180 -14.215 1.00 89.44 108 SER A CA 1
ATOM 845 C C . SER A 1 108 ? 12.946 9.109 -13.247 1.00 89.44 108 SER A C 1
ATOM 847 O O . SER A 1 108 ? 13.711 8.216 -12.875 1.00 89.44 108 SER A O 1
ATOM 849 N N . THR A 1 109 ? 11.658 9.143 -12.895 1.00 90.31 109 THR A N 1
ATOM 850 C CA . THR A 1 109 ? 11.026 8.173 -11.994 1.00 90.31 109 THR A CA 1
ATOM 851 C C . THR A 1 109 ? 10.909 6.807 -12.650 1.00 90.31 109 THR A C 1
ATOM 853 O O . THR A 1 109 ? 11.247 5.793 -12.037 1.00 90.31 109 THR A O 1
ATOM 856 N N . PHE A 1 110 ? 10.570 6.780 -13.938 1.00 92.00 110 PHE A N 1
ATOM 857 C CA . PHE A 1 110 ? 10.517 5.554 -14.721 1.00 92.00 110 PHE A CA 1
ATOM 858 C C . PHE A 1 110 ? 11.895 4.883 -14.845 1.00 92.00 110 PHE A C 1
ATOM 860 O O . PHE A 1 110 ? 12.028 3.666 -14.677 1.00 92.00 110 PHE A O 1
ATOM 867 N N . ARG A 1 111 ? 12.957 5.667 -15.093 1.00 92.50 111 ARG A N 1
ATOM 868 C CA . ARG A 1 111 ? 14.339 5.153 -15.114 1.00 92.50 111 ARG A CA 1
ATOM 869 C C . ARG A 1 111 ? 14.758 4.603 -13.753 1.00 92.50 111 ARG A C 1
ATOM 871 O O . ARG A 1 111 ? 15.413 3.558 -13.710 1.00 92.50 111 ARG A O 1
ATOM 878 N N . GLU A 1 112 ? 14.373 5.265 -12.663 1.00 91.75 112 GLU A N 1
ATOM 879 C CA . GLU A 1 112 ? 14.652 4.776 -11.313 1.00 91.75 112 GLU A CA 1
ATOM 880 C C . GLU A 1 112 ? 13.910 3.465 -11.024 1.00 91.75 112 GLU A C 1
ATOM 882 O O . GLU A 1 112 ? 14.528 2.514 -10.551 1.00 91.75 112 GLU A O 1
ATOM 887 N N . MET A 1 113 ? 12.640 3.331 -11.415 1.00 92.69 113 MET A N 1
ATOM 888 C CA . MET A 1 113 ? 11.902 2.066 -11.295 1.00 92.69 113 MET A CA 1
ATOM 889 C C . MET A 1 113 ? 12.626 0.915 -12.012 1.00 92.69 113 MET A C 1
ATOM 891 O O . MET A 1 113 ? 12.823 -0.156 -11.432 1.00 92.69 113 MET A O 1
ATOM 895 N N . LEU A 1 114 ? 13.119 1.135 -13.238 1.00 92.00 114 LEU A N 1
ATOM 896 C CA . LEU A 1 114 ? 13.897 0.119 -13.959 1.00 92.00 114 LEU A CA 1
ATOM 897 C C . LEU A 1 114 ? 15.210 -0.232 -13.250 1.00 92.00 114 LEU A C 1
ATOM 899 O O . LEU A 1 114 ? 15.647 -1.385 -13.303 1.00 92.00 114 LEU A O 1
ATOM 903 N N . ARG A 1 115 ? 15.849 0.739 -12.590 1.00 92.50 115 ARG A N 1
ATOM 904 C CA . ARG A 1 115 ? 17.039 0.498 -11.769 1.00 92.50 115 ARG A CA 1
ATOM 905 C C . ARG A 1 115 ? 16.696 -0.392 -10.578 1.00 92.50 115 ARG A C 1
ATOM 907 O O . ARG A 1 115 ? 17.367 -1.407 -10.389 1.00 92.50 115 ARG A O 1
ATOM 914 N N . VAL A 1 116 ? 15.634 -0.059 -9.843 1.00 92.69 116 VAL A N 1
ATOM 915 C CA . VAL A 1 116 ? 15.159 -0.846 -8.697 1.00 92.69 116 VAL A CA 1
ATOM 916 C C . VAL A 1 116 ? 14.797 -2.269 -9.137 1.00 92.69 116 VAL A C 1
ATOM 918 O O . VAL A 1 116 ? 15.213 -3.229 -8.489 1.00 92.69 116 VAL A O 1
ATOM 921 N N . LYS A 1 117 ? 14.138 -2.432 -10.292 1.00 90.75 117 LYS A N 1
ATOM 922 C CA . LYS A 1 117 ? 13.806 -3.743 -10.876 1.00 90.75 117 LYS A CA 1
ATOM 923 C C . LYS A 1 117 ? 15.030 -4.615 -11.122 1.00 90.75 117 LYS A C 1
ATOM 925 O O . LYS A 1 117 ? 15.030 -5.790 -10.760 1.00 90.75 117 LYS A O 1
ATOM 930 N N . ARG A 1 118 ? 16.091 -4.048 -11.704 1.00 89.94 118 ARG A N 1
ATOM 931 C CA . ARG A 1 118 ? 17.349 -4.777 -11.937 1.00 89.94 118 ARG A CA 1
ATOM 932 C C . ARG A 1 118 ? 18.025 -5.160 -10.628 1.00 89.94 118 ARG A C 1
ATOM 934 O O . ARG A 1 118 ? 18.491 -6.288 -10.504 1.00 89.94 118 ARG A O 1
ATOM 941 N N . THR A 1 119 ? 18.061 -4.251 -9.652 1.00 88.88 119 THR A N 1
ATOM 942 C CA . THR A 1 119 ? 18.649 -4.563 -8.343 1.00 88.88 119 THR A CA 1
ATOM 943 C C . THR A 1 119 ? 17.859 -5.642 -7.608 1.00 88.88 119 THR A C 1
ATOM 945 O O . THR A 1 119 ? 18.468 -6.551 -7.061 1.00 88.88 119 THR A O 1
ATOM 948 N N . ALA A 1 120 ? 16.525 -5.608 -7.668 1.00 87.00 120 ALA A N 1
ATOM 949 C CA . ALA A 1 120 ? 15.670 -6.619 -7.055 1.00 87.00 120 ALA A CA 1
ATOM 950 C C . ALA A 1 120 ? 15.830 -7.996 -7.726 1.00 87.00 120 ALA A C 1
ATOM 952 O O . ALA A 1 120 ? 15.922 -9.006 -7.032 1.00 87.00 120 ALA A O 1
ATOM 953 N N . ALA A 1 121 ? 15.938 -8.043 -9.061 1.00 84.69 121 ALA A N 1
ATOM 954 C CA . ALA A 1 121 ? 16.232 -9.278 -9.796 1.00 84.69 121 ALA A CA 1
ATOM 955 C C . ALA A 1 121 ? 17.593 -9.873 -9.396 1.00 84.69 121 ALA A C 1
ATOM 957 O O . ALA A 1 121 ? 17.701 -11.068 -9.134 1.00 84.69 121 ALA A O 1
ATOM 958 N N . ALA A 1 122 ? 18.627 -9.032 -9.295 1.00 82.12 122 ALA A N 1
ATOM 959 C CA . ALA A 1 122 ? 19.958 -9.471 -8.886 1.00 82.12 122 ALA A CA 1
ATOM 960 C C . ALA A 1 122 ? 19.978 -9.996 -7.441 1.00 82.12 122 ALA A C 1
ATOM 962 O O . ALA A 1 122 ? 20.630 -11.000 -7.166 1.00 82.12 122 ALA A O 1
ATOM 963 N N . SER A 1 123 ? 19.247 -9.353 -6.524 1.00 76.50 123 SER A N 1
ATOM 964 C CA . SER A 1 123 ? 19.130 -9.807 -5.133 1.00 76.50 123 SER A CA 1
ATOM 965 C C . SER A 1 123 ? 18.414 -11.153 -5.001 1.00 76.50 123 SER A C 1
ATOM 967 O O . SER A 1 123 ? 18.812 -11.952 -4.159 1.00 76.50 123 SER A O 1
ATOM 969 N N . ALA A 1 124 ? 17.418 -11.433 -5.846 1.00 66.19 124 ALA A N 1
ATOM 970 C CA . ALA A 1 124 ? 16.763 -12.741 -5.888 1.00 66.19 124 ALA A CA 1
ATOM 971 C C . ALA A 1 124 ? 17.694 -13.831 -6.460 1.00 66.19 124 ALA A C 1
ATOM 973 O O . ALA A 1 124 ? 17.826 -14.905 -5.875 1.00 66.19 124 ALA A O 1
ATOM 974 N N . GLY A 1 125 ? 18.410 -13.533 -7.551 1.00 57.41 125 GLY A N 1
ATOM 975 C CA . GLY A 1 125 ? 19.327 -14.484 -8.194 1.00 57.41 125 GLY A CA 1
ATOM 976 C C . GLY A 1 125 ? 20.598 -14.792 -7.389 1.00 57.41 125 GLY A C 1
ATOM 977 O O . GLY A 1 125 ? 21.094 -15.917 -7.423 1.00 57.41 125 GLY A O 1
ATOM 978 N N . ALA A 1 126 ? 21.118 -13.831 -6.616 1.00 54.72 126 ALA A N 1
ATOM 979 C CA . ALA A 1 126 ? 22.326 -14.012 -5.802 1.00 54.72 126 ALA A CA 1
ATOM 980 C C . ALA A 1 126 ? 22.163 -15.045 -4.670 1.00 54.72 126 ALA A C 1
ATOM 982 O O . ALA A 1 126 ? 23.161 -15.563 -4.173 1.00 54.72 126 ALA A O 1
ATOM 983 N N . CYS A 1 127 ? 20.929 -15.384 -4.282 1.00 48.62 127 CYS A N 1
ATOM 984 C CA . CYS A 1 127 ? 20.670 -16.420 -3.283 1.00 48.62 127 CYS A CA 1
ATOM 985 C C . CYS A 1 127 ? 20.977 -17.842 -3.803 1.00 48.62 127 CYS A C 1
ATOM 987 O O . CYS A 1 127 ? 21.260 -18.734 -3.008 1.00 48.62 127 CYS A O 1
ATOM 989 N N . VAL A 1 128 ? 20.994 -18.064 -5.124 1.00 42.53 128 VAL A N 1
ATOM 990 C CA . VAL A 1 128 ? 21.037 -19.420 -5.707 1.00 42.53 128 VAL A CA 1
ATOM 991 C C . VAL A 1 128 ? 22.467 -19.934 -5.967 1.00 42.53 128 VAL A C 1
ATOM 993 O O . VAL A 1 128 ? 22.669 -21.133 -6.127 1.00 42.53 128 VAL A O 1
ATOM 996 N N . ILE A 1 129 ? 23.498 -19.079 -5.940 1.00 43.00 129 ILE A N 1
ATOM 997 C CA . ILE A 1 129 ? 24.874 -19.449 -6.356 1.00 43.00 129 ILE A CA 1
ATOM 998 C C . ILE A 1 129 ? 25.816 -19.782 -5.181 1.00 43.00 129 ILE A C 1
ATOM 1000 O O . ILE A 1 129 ? 27.037 -19.689 -5.302 1.00 43.00 129 ILE A O 1
ATOM 1004 N N . GLY A 1 130 ? 25.264 -20.171 -4.028 1.00 43.59 130 GLY A N 1
ATOM 1005 C CA . GLY A 1 130 ? 26.038 -20.441 -2.815 1.00 43.59 130 GLY A CA 1
ATOM 1006 C C . GLY A 1 130 ? 25.452 -21.540 -1.937 1.00 43.59 130 GLY A C 1
ATOM 1007 O O . GLY A 1 130 ? 25.149 -21.287 -0.778 1.00 43.59 130 GLY A O 1
ATOM 1008 N N . SER A 1 131 ? 25.298 -22.764 -2.453 1.00 38.66 131 SER A N 1
ATOM 1009 C CA . SER A 1 131 ? 25.147 -23.938 -1.581 1.00 38.66 131 SER A CA 1
ATOM 1010 C C . SER A 1 131 ? 25.836 -25.180 -2.157 1.00 38.66 131 SER A C 1
ATOM 1012 O O . SER A 1 131 ? 25.284 -25.952 -2.933 1.00 38.66 131 SER A O 1
ATOM 1014 N N . ALA A 1 132 ? 27.078 -25.387 -1.725 1.00 33.69 132 ALA A N 1
ATOM 1015 C CA . ALA A 1 132 ? 27.678 -26.708 -1.630 1.00 33.69 132 ALA A CA 1
ATOM 1016 C C . ALA A 1 132 ? 28.132 -26.892 -0.174 1.00 33.69 132 ALA A C 1
ATOM 1018 O O . ALA A 1 132 ? 29.124 -26.297 0.238 1.00 33.69 132 ALA A O 1
ATOM 1019 N N . GLY A 1 133 ? 27.391 -27.701 0.593 1.00 29.52 133 GLY A N 1
ATOM 1020 C CA . GLY A 1 133 ? 27.863 -28.292 1.851 1.00 29.52 133 GLY A CA 1
ATOM 1021 C C . GLY A 1 133 ? 27.091 -27.950 3.138 1.00 29.52 133 GLY A C 1
ATOM 1022 O O . GLY A 1 133 ? 27.121 -26.817 3.595 1.00 29.52 133 GLY A O 1
ATOM 1023 N N . ALA A 1 134 ? 26.560 -29.018 3.756 1.00 26.27 134 ALA A N 1
ATOM 1024 C CA . ALA A 1 134 ? 26.311 -29.254 5.193 1.00 26.27 134 ALA A CA 1
ATOM 1025 C C . ALA A 1 134 ? 24.961 -28.856 5.860 1.00 26.27 134 ALA A C 1
ATOM 1027 O O . ALA A 1 134 ? 24.746 -27.727 6.273 1.00 26.27 134 ALA A O 1
ATOM 1028 N N . ALA A 1 135 ? 24.135 -29.900 6.053 1.00 26.20 135 ALA A N 1
ATOM 1029 C CA . ALA A 1 135 ? 23.559 -30.407 7.318 1.00 26.20 135 ALA A CA 1
ATOM 1030 C C . ALA A 1 135 ? 22.573 -29.572 8.188 1.00 26.20 135 ALA A C 1
ATOM 1032 O O . ALA A 1 135 ? 22.953 -28.647 8.888 1.00 26.20 135 ALA A O 1
ATOM 1033 N N . VAL A 1 136 ? 21.321 -30.061 8.183 1.00 28.47 136 VAL A N 1
ATOM 1034 C CA . VAL A 1 136 ? 20.266 -30.224 9.225 1.00 28.47 136 VAL A CA 1
ATOM 1035 C C . VAL A 1 136 ? 20.166 -29.354 10.508 1.00 28.47 136 VAL A C 1
ATOM 1037 O O . VAL A 1 136 ? 21.064 -29.339 11.339 1.00 28.47 136 VAL A O 1
ATOM 1040 N N . ALA A 1 137 ? 18.914 -28.887 10.712 1.00 27.97 137 ALA A N 1
ATOM 1041 C CA . ALA A 1 137 ? 18.117 -28.698 11.949 1.00 27.97 137 ALA A CA 1
ATOM 1042 C C . ALA A 1 137 ? 18.300 -27.438 12.837 1.00 27.97 137 ALA A C 1
ATOM 1044 O O . ALA A 1 137 ? 19.223 -27.379 13.635 1.00 27.97 137 ALA A O 1
ATOM 1045 N N . GLU A 1 138 ? 17.341 -26.494 12.766 1.00 22.41 138 GLU A N 1
ATOM 1046 C CA . GLU A 1 138 ? 16.406 -26.078 13.848 1.00 22.41 138 GLU A CA 1
ATOM 1047 C C . GLU A 1 138 ? 15.438 -24.960 13.374 1.00 22.41 138 GLU A C 1
ATOM 1049 O O . GLU A 1 138 ? 15.682 -24.297 12.366 1.00 22.41 138 GLU A O 1
ATOM 1054 N N . MET A 1 139 ? 14.297 -24.850 14.070 1.00 38.22 139 MET A N 1
ATOM 1055 C CA . MET A 1 139 ? 13.105 -24.025 13.807 1.00 38.22 139 MET A CA 1
ATOM 1056 C C . MET A 1 139 ? 13.303 -22.498 13.961 1.00 38.22 139 MET A C 1
ATOM 1058 O O . MET A 1 139 ? 14.123 -22.046 14.752 1.00 38.22 139 MET A O 1
ATOM 1062 N N . ASP A 1 140 ? 12.440 -21.751 13.255 1.00 30.61 140 ASP A N 1
ATOM 1063 C CA . ASP A 1 140 ? 11.995 -20.368 13.519 1.00 30.61 140 ASP A CA 1
ATOM 1064 C C . ASP A 1 140 ? 13.064 -19.271 13.695 1.00 30.61 140 ASP A C 1
ATOM 1066 O O . ASP A 1 140 ? 13.349 -18.848 14.806 1.00 30.61 140 ASP A O 1
ATOM 1070 N N . ASP A 1 141 ? 13.561 -18.725 12.578 1.00 26.17 141 ASP A N 1
ATOM 1071 C CA . ASP A 1 141 ? 13.774 -17.275 12.393 1.00 26.17 141 ASP A CA 1
ATOM 1072 C C . ASP A 1 141 ? 14.100 -17.032 10.908 1.00 26.17 141 ASP A C 1
ATOM 1074 O O . ASP A 1 141 ? 15.260 -17.021 10.482 1.00 26.17 141 ASP A O 1
ATOM 1078 N N . PHE A 1 142 ? 13.074 -16.920 10.053 1.00 31.91 142 PHE A N 1
ATOM 1079 C CA . PHE A 1 142 ? 13.296 -16.502 8.666 1.00 31.91 142 PHE A CA 1
ATOM 1080 C C . PHE A 1 142 ? 13.676 -15.025 8.691 1.00 31.91 142 PHE A C 1
ATOM 1082 O O . PHE A 1 142 ? 12.827 -14.140 8.691 1.00 31.91 142 PHE A O 1
ATOM 1089 N N . ARG A 1 143 ? 14.988 -14.810 8.792 1.00 31.81 143 ARG A N 1
ATOM 1090 C CA . ARG A 1 143 ? 15.740 -13.563 8.725 1.00 31.81 143 ARG A CA 1
ATOM 1091 C C . ARG A 1 143 ? 14.961 -12.444 8.040 1.00 31.81 143 ARG A C 1
ATOM 1093 O O . ARG A 1 143 ? 15.101 -12.221 6.838 1.00 31.81 143 ARG A O 1
ATOM 1100 N N . ALA A 1 144 ? 14.199 -11.698 8.836 1.00 33.09 144 ALA A N 1
ATOM 1101 C CA . ALA A 1 144 ? 13.656 -10.419 8.430 1.00 33.09 144 ALA A CA 1
ATOM 1102 C C . ALA A 1 144 ? 14.855 -9.490 8.229 1.00 33.09 144 ALA A C 1
ATOM 1104 O O . ALA A 1 144 ? 15.395 -8.912 9.176 1.00 33.09 144 ALA A O 1
ATOM 1105 N N . ALA A 1 145 ? 15.333 -9.388 6.985 1.00 33.09 145 ALA A N 1
ATOM 1106 C CA . ALA A 1 145 ? 16.237 -8.317 6.606 1.00 33.09 145 ALA A CA 1
ATOM 1107 C C . ALA A 1 145 ? 15.611 -7.005 7.105 1.00 33.09 145 ALA A C 1
ATOM 1109 O O . ALA A 1 145 ? 14.395 -6.840 6.964 1.00 33.09 145 ALA A O 1
ATOM 1110 N N . PRO A 1 146 ? 16.382 -6.097 7.732 1.00 31.45 146 PRO A N 1
ATOM 1111 C CA . PRO A 1 146 ? 15.812 -4.898 8.323 1.00 31.45 146 PRO A CA 1
ATOM 1112 C C . PRO A 1 146 ? 15.064 -4.142 7.228 1.00 31.45 146 PRO A C 1
ATOM 1114 O O . PRO A 1 146 ? 15.685 -3.602 6.306 1.00 31.45 146 PRO A O 1
ATOM 1117 N N . LYS A 1 147 ? 13.725 -4.167 7.302 1.00 42.31 147 LYS A N 1
ATOM 1118 C CA . LYS A 1 147 ? 12.855 -3.496 6.338 1.00 42.31 147 LYS A CA 1
ATOM 1119 C C . LYS A 1 147 ? 13.315 -2.047 6.326 1.00 42.31 147 LYS A C 1
ATOM 1121 O O . LYS A 1 147 ? 13.333 -1.405 7.379 1.00 42.31 147 LYS A O 1
ATOM 1126 N N . ARG A 1 148 ? 13.791 -1.561 5.169 1.00 44.44 148 ARG A N 1
ATOM 1127 C CA . ARG A 1 148 ? 14.309 -0.189 5.050 1.00 44.44 148 ARG A CA 1
ATOM 1128 C C . ARG A 1 148 ? 13.263 0.729 5.661 1.00 44.44 148 ARG A C 1
ATOM 1130 O O . ARG A 1 148 ? 12.122 0.628 5.229 1.00 44.44 148 ARG A O 1
ATOM 1137 N N . PRO A 1 149 ? 13.583 1.576 6.648 1.00 39.28 149 PRO A N 1
ATOM 1138 C CA . PRO A 1 149 ? 12.558 2.408 7.250 1.00 39.28 149 PRO A CA 1
ATOM 1139 C C . PRO A 1 149 ? 11.877 3.183 6.126 1.00 39.28 149 PRO A C 1
ATOM 1141 O O . PRO A 1 149 ? 12.550 3.879 5.358 1.00 39.28 149 PRO A O 1
ATOM 1144 N N . MET A 1 150 ? 10.557 3.011 5.996 1.00 41.09 150 MET A N 1
ATOM 1145 C CA . MET A 1 150 ? 9.749 3.903 5.177 1.00 41.09 150 MET A CA 1
ATOM 1146 C C . MET A 1 150 ? 10.133 5.305 5.616 1.00 41.09 150 MET A C 1
ATOM 1148 O O . MET A 1 150 ? 10.049 5.629 6.804 1.00 41.09 150 MET A O 1
ATOM 1152 N N . ARG A 1 151 ? 10.666 6.095 4.682 1.00 41.50 151 ARG A N 1
ATOM 1153 C CA . ARG A 1 151 ? 11.119 7.451 4.969 1.00 41.50 151 ARG A CA 1
ATOM 1154 C C . ARG A 1 151 ? 9.910 8.164 5.562 1.00 41.50 151 ARG A C 1
ATOM 1156 O O . ARG A 1 151 ? 8.910 8.325 4.865 1.00 41.50 151 ARG A O 1
ATOM 1163 N N . ALA A 1 152 ? 9.967 8.467 6.861 1.00 34.50 152 ALA A N 1
ATOM 1164 C CA . ALA A 1 152 ? 8.839 9.042 7.573 1.00 34.50 152 ALA A CA 1
ATOM 1165 C C . ALA A 1 152 ? 8.369 10.263 6.783 1.00 34.50 152 ALA A C 1
ATOM 1167 O O . ALA A 1 152 ? 9.191 11.108 6.417 1.00 34.50 152 ALA A O 1
ATOM 1168 N N . CYS A 1 153 ? 7.070 10.318 6.473 1.00 35.09 153 CYS A N 1
ATOM 1169 C CA . CYS A 1 153 ? 6.454 11.528 5.958 1.00 35.09 153 CYS A CA 1
ATOM 1170 C C . CYS A 1 153 ? 6.863 12.657 6.902 1.00 35.09 153 CYS A C 1
ATOM 1172 O O . CYS A 1 153 ? 6.454 12.667 8.063 1.00 35.09 153 CYS A O 1
ATOM 1174 N N . ALA A 1 154 ? 7.717 13.563 6.423 1.00 31.14 154 ALA A N 1
ATOM 1175 C CA . ALA A 1 154 ? 7.991 14.807 7.107 1.00 31.14 154 ALA A CA 1
ATOM 1176 C C . ALA A 1 154 ? 6.651 15.537 7.190 1.00 31.14 154 ALA A C 1
ATOM 1178 O O . ALA A 1 154 ? 6.167 16.097 6.206 1.00 31.14 154 ALA A O 1
ATOM 1179 N N . GLY A 1 155 ? 6.012 15.419 8.353 1.00 34.16 155 GLY A N 1
ATOM 1180 C CA . GLY A 1 155 ? 4.884 16.243 8.721 1.00 34.16 155 GLY A CA 1
ATOM 1181 C C . GLY A 1 155 ? 5.293 17.700 8.578 1.00 34.16 155 GLY A C 1
ATOM 1182 O O . GLY A 1 155 ? 6.434 18.077 8.850 1.00 34.16 155 GLY A O 1
ATOM 1183 N N . GLN A 1 156 ? 4.349 18.500 8.106 1.00 38.56 156 GLN A N 1
ATOM 1184 C CA . GLN A 1 156 ? 4.427 19.947 8.125 1.00 38.56 156 GLN A CA 1
ATOM 1185 C C . GLN A 1 156 ? 4.950 20.413 9.489 1.00 38.56 156 GLN A C 1
ATOM 1187 O O . GLN A 1 156 ? 4.347 20.157 10.530 1.00 38.56 156 GLN A O 1
ATOM 1192 N N . GLN A 1 157 ? 6.097 21.085 9.454 1.00 32.00 157 GLN A N 1
ATOM 1193 C CA . GLN A 1 157 ? 6.628 21.851 10.565 1.00 32.00 157 GLN A CA 1
ATOM 1194 C C . GLN A 1 157 ? 5.622 22.963 10.883 1.00 32.00 157 GLN A C 1
ATOM 1196 O O . GLN A 1 157 ? 5.531 23.946 10.150 1.00 32.00 157 GLN A O 1
ATOM 1201 N N . LEU A 1 158 ? 4.893 22.830 11.987 1.00 33.88 158 LEU A N 1
ATOM 1202 C CA . LEU A 1 158 ? 4.285 23.964 12.668 1.00 33.88 158 LEU A CA 1
ATOM 1203 C C . LEU A 1 158 ? 4.738 23.960 14.127 1.00 33.88 158 LEU A C 1
ATOM 1205 O O . LEU A 1 158 ? 4.345 23.096 14.902 1.00 33.88 158 LEU A O 1
ATOM 1209 N N . GLY A 1 159 ? 5.523 24.982 14.477 1.00 26.25 159 GLY A N 1
ATOM 1210 C CA . GLY A 1 159 ? 5.650 25.481 15.847 1.00 26.25 159 GLY A CA 1
ATOM 1211 C C . GLY A 1 159 ? 6.731 24.808 16.683 1.00 26.25 159 GLY A C 1
ATOM 1212 O O . GLY A 1 159 ? 6.694 23.612 16.931 1.00 26.25 159 GLY A O 1
ATOM 1213 N N . GLY A 1 160 ? 7.715 25.596 17.113 1.00 26.62 160 GLY A N 1
ATOM 1214 C CA . GLY A 1 160 ? 8.910 25.117 17.791 1.00 26.62 160 GLY A CA 1
ATOM 1215 C C . GLY A 1 160 ? 8.726 24.719 19.255 1.00 26.62 160 GLY A C 1
ATOM 1216 O O . GLY A 1 160 ? 7.834 25.190 19.947 1.00 26.62 160 GLY A O 1
ATOM 1217 N N . ALA A 1 161 ? 9.679 23.927 19.733 1.00 28.41 161 ALA A N 1
ATOM 1218 C CA . ALA A 1 161 ? 10.379 24.166 20.990 1.00 28.41 161 ALA A CA 1
ATOM 1219 C C . ALA A 1 161 ? 11.662 23.326 20.982 1.00 28.41 161 ALA A C 1
ATOM 1221 O O . ALA A 1 161 ? 11.630 22.099 20.920 1.00 28.41 161 ALA A O 1
ATOM 1222 N N . SER A 1 162 ? 12.807 24.001 21.017 1.00 32.78 162 SER A N 1
ATOM 1223 C CA . SER A 1 162 ? 14.093 23.387 21.308 1.00 32.78 162 SER A CA 1
ATOM 1224 C C . SER A 1 162 ? 14.069 22.829 22.732 1.00 32.78 162 SER A C 1
ATOM 1226 O O . SER A 1 162 ? 14.050 23.601 23.688 1.00 32.78 162 SER A O 1
ATOM 1228 N N . ILE A 1 163 ? 14.125 21.509 22.884 1.00 36.66 163 ILE A N 1
ATOM 1229 C CA . ILE A 1 163 ? 14.559 20.878 24.134 1.00 36.66 163 ILE A CA 1
ATOM 1230 C C . ILE A 1 163 ? 15.899 20.208 23.848 1.00 36.66 163 ILE A C 1
ATOM 1232 O O . ILE A 1 163 ? 16.006 19.074 23.391 1.00 36.66 163 ILE A O 1
ATOM 1236 N N . SER A 1 164 ? 16.915 21.055 24.000 1.00 34.16 164 SER A N 1
ATOM 1237 C CA . SER A 1 164 ? 18.227 20.785 24.582 1.00 34.16 164 SER A CA 1
ATOM 1238 C C . SER A 1 164 ? 18.661 19.321 24.706 1.00 34.16 164 SER A C 1
ATOM 1240 O O . SER A 1 164 ? 18.178 18.551 25.534 1.00 34.16 164 SER A O 1
ATOM 1242 N N . GLN A 1 165 ? 19.721 19.0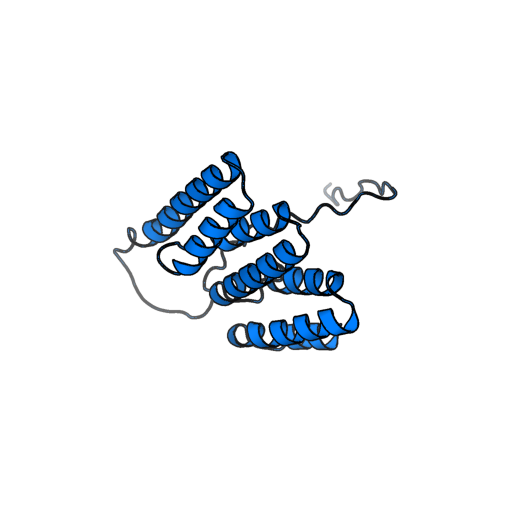32 23.952 1.00 39.78 165 GLN A N 1
ATOM 1243 C CA . GLN A 1 165 ? 20.790 18.102 24.293 1.00 39.78 165 GLN A CA 1
ATOM 1244 C C . GLN A 1 165 ? 21.063 18.054 25.802 1.00 39.78 165 GLN A C 1
ATOM 1246 O O . GLN A 1 165 ? 21.612 19.003 26.349 1.00 39.78 165 GLN A O 1
ATOM 1251 N N . GLN A 1 166 ? 20.791 16.914 26.437 1.00 35.84 166 GLN A N 1
ATOM 1252 C CA . GLN A 1 166 ? 21.508 16.464 27.634 1.00 35.84 166 GLN A CA 1
ATOM 1253 C C . GLN A 1 166 ? 21.208 14.985 27.902 1.00 35.84 166 GLN A C 1
ATOM 1255 O O . GLN A 1 166 ? 20.428 14.608 28.764 1.00 35.84 166 GLN A O 1
ATOM 1260 N N . CYS A 1 167 ? 21.873 14.116 27.143 1.00 31.95 167 CYS A N 1
ATOM 1261 C CA . CYS A 1 167 ? 22.138 12.749 27.582 1.00 31.95 167 CYS A CA 1
ATOM 1262 C C . CYS A 1 167 ? 23.522 12.333 27.071 1.00 31.95 167 CYS A C 1
ATOM 1264 O O . CYS A 1 167 ? 23.679 11.502 26.180 1.00 31.95 167 CYS A O 1
ATOM 1266 N N . LYS A 1 168 ? 24.560 13.001 27.587 1.00 40.94 168 LYS A N 1
ATOM 1267 C CA . LYS A 1 168 ? 25.938 12.518 27.493 1.00 40.94 168 LYS A CA 1
ATOM 1268 C C . LYS A 1 168 ? 26.350 12.012 28.872 1.00 40.94 168 LYS A C 1
ATOM 1270 O O . LYS A 1 168 ? 26.640 12.798 29.760 1.00 40.94 168 LYS A O 1
ATOM 1275 N N . ARG A 1 169 ? 26.353 10.681 28.964 1.00 39.94 169 ARG A N 1
ATOM 1276 C CA . ARG A 1 169 ? 27.275 9.819 29.717 1.00 39.94 169 ARG A CA 1
ATOM 1277 C C . ARG A 1 169 ? 27.497 10.092 31.206 1.00 39.94 169 ARG A C 1
ATOM 1279 O O . ARG A 1 169 ? 28.257 10.959 31.617 1.00 39.94 169 ARG A O 1
ATOM 1286 N N . THR A 1 170 ? 26.976 9.155 31.984 1.00 34.31 170 THR A N 1
ATOM 1287 C CA . THR A 1 170 ? 27.493 8.721 33.279 1.00 34.31 170 THR A CA 1
ATOM 1288 C C . THR A 1 170 ? 28.895 8.084 33.147 1.00 34.31 170 THR A C 1
ATOM 1290 O O . THR A 1 170 ? 29.109 7.264 32.257 1.00 34.31 170 THR A O 1
ATOM 1293 N N . ARG A 1 171 ? 29.763 8.414 34.123 1.00 37.25 171 ARG A N 1
ATOM 1294 C CA . ARG A 1 171 ? 30.887 7.657 34.737 1.00 37.25 171 ARG A CA 1
ATOM 1295 C C . ARG A 1 171 ? 32.154 7.307 33.934 1.00 37.25 171 ARG A C 1
ATOM 1297 O O . ARG A 1 171 ? 32.109 6.450 33.060 1.00 37.25 171 ARG A O 1
ATOM 1304 N N . LEU A 1 172 ? 33.310 7.792 34.417 1.00 34.94 172 LEU A N 1
ATOM 1305 C CA . LEU A 1 172 ? 34.335 6.988 35.124 1.00 34.94 172 LEU A CA 1
ATOM 1306 C C . LEU A 1 172 ? 35.529 7.858 35.587 1.00 34.94 172 LEU A C 1
ATOM 1308 O O . LEU A 1 172 ? 36.068 8.608 34.781 1.00 34.94 172 LEU A O 1
ATOM 1312 N N . VAL A 1 173 ? 35.917 7.632 36.855 1.00 43.66 173 VAL A N 1
ATOM 1313 C CA . VAL A 1 173 ? 37.063 8.137 37.658 1.00 43.66 173 VAL A CA 1
ATOM 1314 C C . VAL A 1 173 ? 37.036 9.609 38.062 1.00 43.66 173 VAL A C 1
ATOM 1316 O O . VAL A 1 173 ? 37.245 10.489 37.205 1.00 43.66 173 VAL A O 1
#

InterPro domains:
  IPR011990 Tetratricopeptide-like helical domain superfamily [G3DSA:1.25.40.10] (1-128)
  IPR011990 Tetratricopeptide-like helical domain superfamily [SSF48452] (17-115)
  IPR045075 Pre-mRNA-splicing factor Syf1-like [PTHR11246] (1-124)
  IPR055430 Pre-mRNA-splicing factor Syf1/CRNKL1-like, C-terminal HAT-repeats domain [PF23231] (1-125)